Protein AF-A0A374U2V1-F1 (afdb_monomer)

Mean predicted aligned error: 11.41 Å

Secondary structure (DSSP, 8-state):
--HHHHHHHHHHHHH--HHHHHHHHHHTS-GGGSPP-TT-HHHHHHHHHHHHHHHHHHHHT---------TT---------HHHHHHHHHHHHHHHHHHHHHHHHHHHHHHHHHHHHHHHHTS------HHHHHHHHHHTT-

pLDDT: mean 83.57, std 12.7, range [46.0, 96.0]

Sequence (142 aa):
MDDIELLDWQFRIAKMGRSELEVTLRAMADPDAKPFSLHDPEAVARLARQSLIGSTEAMLNRVPSNVGSGPGGGKRTVTVDLHGYYEAKTAEDAEAQDRADRAEIRAMCERRLAHMRHREELRHVPETSPLKAFITAYEASE

Nearest PDB structures (foldseek):
  6nr9-assembly1_1  TM=4.040E-01  e=3.982E+00  Homo sapiens
  6nrb-assembly1_1  TM=3.416E-01  e=2.996E+00  Homo sapiens

Structure (mmCIF, N/CA/C/O backbone):
data_AF-A0A374U2V1-F1
#
_entry.id   AF-A0A374U2V1-F1
#
loop_
_atom_site.group_PDB
_atom_site.id
_atom_site.type_symbol
_atom_site.label_atom_id
_atom_site.label_alt_id
_atom_site.label_comp_id
_atom_site.label_asym_id
_atom_site.label_entity_id
_atom_site.label_seq_id
_atom_site.pdbx_PDB_ins_code
_atom_site.Cartn_x
_atom_site.Cartn_y
_atom_site.Cartn_z
_atom_site.occupancy
_atom_site.B_iso_or_equiv
_atom_site.auth_seq_id
_atom_site.auth_comp_id
_atom_site.auth_asym_id
_atom_site.auth_atom_id
_atom_site.pdbx_PDB_model_num
ATOM 1 N N . MET A 1 1 ? 10.195 -0.471 2.740 1.00 89.88 1 MET A N 1
ATOM 2 C CA . MET A 1 1 ? 10.096 0.080 4.103 1.00 89.88 1 MET A CA 1
ATOM 3 C C . MET A 1 1 ? 11.129 -0.592 4.985 1.00 89.88 1 MET A C 1
ATOM 5 O O . MET A 1 1 ? 11.286 -1.807 4.892 1.00 89.88 1 MET A O 1
ATOM 9 N N . ASP A 1 2 ? 11.864 0.181 5.778 1.00 92.12 2 ASP A N 1
ATOM 10 C CA . ASP A 1 2 ? 12.824 -0.370 6.742 1.00 92.12 2 ASP A CA 1
ATOM 11 C C . ASP A 1 2 ? 12.184 -0.647 8.121 1.00 92.12 2 ASP A C 1
ATOM 13 O O . ASP A 1 2 ? 11.038 -0.275 8.394 1.00 92.12 2 ASP A O 1
ATOM 17 N N . ASP A 1 3 ? 12.921 -1.326 9.006 1.00 91.94 3 ASP A N 1
ATOM 18 C CA . ASP A 1 3 ? 12.427 -1.693 10.342 1.00 91.94 3 ASP A CA 1
ATOM 19 C C . ASP A 1 3 ? 12.106 -0.466 11.218 1.00 91.94 3 ASP A C 1
ATOM 21 O O . ASP A 1 3 ? 11.229 -0.525 12.084 1.00 91.94 3 ASP A O 1
ATOM 25 N N . ILE A 1 4 ? 12.808 0.653 11.015 1.00 94.44 4 ILE A N 1
ATOM 26 C CA . ILE A 1 4 ? 12.634 1.880 11.803 1.00 94.44 4 ILE A CA 1
ATOM 27 C C . ILE A 1 4 ? 11.349 2.589 11.371 1.00 94.44 4 ILE A C 1
ATOM 29 O O . ILE A 1 4 ? 10.552 2.996 12.219 1.00 94.44 4 ILE A O 1
ATOM 33 N N . GLU A 1 5 ? 11.120 2.697 10.067 1.00 91.94 5 GLU A N 1
ATOM 34 C CA . GLU A 1 5 ? 9.897 3.218 9.465 1.00 91.94 5 GLU A CA 1
ATOM 35 C C . GLU A 1 5 ? 8.683 2.390 9.889 1.00 91.94 5 GLU A C 1
ATOM 37 O O . GLU A 1 5 ? 7.651 2.949 10.270 1.00 91.94 5 GLU A O 1
ATOM 42 N N . LEU A 1 6 ? 8.812 1.060 9.894 1.00 92.69 6 LEU A N 1
ATOM 43 C CA . LEU A 1 6 ? 7.750 0.171 10.354 1.00 92.69 6 LEU A CA 1
ATOM 44 C C . LEU A 1 6 ? 7.412 0.414 11.835 1.00 92.69 6 LEU A C 1
ATOM 46 O O . LEU A 1 6 ? 6.235 0.488 12.201 1.00 92.69 6 LEU A O 1
ATOM 50 N N . LEU A 1 7 ? 8.426 0.575 12.691 1.00 94.25 7 LEU A N 1
ATOM 51 C CA . LEU A 1 7 ? 8.241 0.895 14.110 1.00 94.25 7 LEU A CA 1
ATOM 52 C C . LEU A 1 7 ? 7.590 2.271 14.321 1.00 94.25 7 LEU A C 1
ATOM 54 O O . LEU A 1 7 ? 6.699 2.395 15.170 1.00 94.25 7 LEU A O 1
ATOM 58 N N . ASP A 1 8 ? 7.976 3.291 13.549 1.00 96.00 8 ASP A N 1
ATOM 59 C CA . ASP A 1 8 ? 7.324 4.607 13.600 1.00 96.00 8 ASP A CA 1
ATOM 60 C C . ASP A 1 8 ? 5.841 4.495 13.227 1.00 96.00 8 ASP A C 1
ATOM 62 O O . ASP A 1 8 ? 4.970 4.988 13.952 1.00 96.00 8 ASP A O 1
ATOM 66 N N . TRP A 1 9 ? 5.523 3.755 12.160 1.00 95.00 9 TRP A N 1
ATOM 67 C CA . TRP A 1 9 ? 4.140 3.489 11.772 1.00 95.00 9 TRP A CA 1
ATOM 68 C C . TRP A 1 9 ? 3.349 2.792 12.872 1.00 95.00 9 TRP A C 1
ATOM 70 O O . TRP A 1 9 ? 2.248 3.239 13.201 1.00 95.00 9 TRP A O 1
ATOM 80 N N . GLN A 1 10 ? 3.901 1.747 13.490 1.00 94.06 10 GLN A N 1
ATOM 81 C CA . GLN A 1 10 ? 3.255 1.060 14.611 1.00 94.06 10 GLN A CA 1
ATOM 82 C C . GLN A 1 10 ? 2.945 2.023 15.762 1.00 94.06 10 GLN A C 1
ATOM 84 O O . GLN A 1 10 ? 1.831 2.025 16.296 1.00 94.06 10 GLN A O 1
ATOM 89 N N . PHE A 1 11 ? 3.902 2.880 16.122 1.00 95.31 11 PHE A N 1
ATOM 90 C CA . PHE A 1 11 ? 3.732 3.855 17.193 1.00 95.31 11 PHE A CA 1
ATOM 91 C C . PHE A 1 11 ? 2.678 4.917 16.859 1.00 95.31 11 PHE A C 1
ATOM 93 O O . PHE A 1 11 ? 1.838 5.252 17.701 1.00 95.31 11 PHE A O 1
ATOM 100 N N . ARG A 1 12 ? 2.678 5.425 15.623 1.00 94.94 12 ARG A N 1
ATOM 101 C CA . ARG A 1 12 ? 1.679 6.388 15.144 1.00 94.94 12 ARG A CA 1
ATOM 102 C C . ARG A 1 12 ? 0.283 5.772 15.138 1.00 94.94 12 ARG A C 1
ATOM 104 O O . ARG A 1 12 ? -0.626 6.351 15.727 1.00 94.94 12 ARG A O 1
ATOM 111 N N . ILE A 1 13 ? 0.124 4.574 14.577 1.00 95.25 13 ILE A N 1
ATOM 112 C CA . ILE A 1 13 ? -1.150 3.837 14.526 1.00 95.25 13 ILE A CA 1
ATOM 113 C C . ILE A 1 13 ? -1.686 3.549 15.931 1.00 95.25 13 ILE A C 1
ATOM 115 O O . ILE A 1 13 ? -2.888 3.666 16.174 1.00 95.25 13 ILE A O 1
ATOM 119 N N . ALA A 1 14 ? -0.817 3.210 16.887 1.00 93.00 14 ALA A N 1
ATOM 120 C CA . ALA A 1 14 ? -1.231 2.966 18.267 1.00 93.00 14 ALA A CA 1
ATOM 121 C C . ALA A 1 14 ? -1.875 4.204 18.920 1.00 93.00 14 ALA A C 1
ATOM 123 O O . ALA A 1 14 ? -2.815 4.060 19.713 1.00 93.00 14 ALA A O 1
ATOM 124 N N . LYS A 1 15 ? -1.388 5.403 18.569 1.00 94.50 15 LYS A N 1
ATOM 125 C CA . LYS A 1 15 ? -1.893 6.696 19.051 1.00 94.50 15 LYS A CA 1
ATOM 126 C C . LYS A 1 15 ? -3.124 7.199 18.300 1.00 94.50 15 LYS A C 1
ATOM 128 O O . LYS A 1 15 ? -3.856 8.008 18.864 1.00 94.50 15 LYS A O 1
ATOM 133 N N . MET A 1 16 ? -3.339 6.742 17.069 1.00 95.62 16 MET A N 1
ATOM 134 C CA . MET A 1 16 ? -4.431 7.229 16.233 1.00 95.62 16 MET A CA 1
ATOM 135 C C . MET A 1 16 ? -5.811 6.872 16.792 1.00 95.62 16 MET A C 1
ATOM 137 O O . MET A 1 16 ? -6.046 5.778 17.320 1.00 95.62 16 MET A O 1
ATOM 141 N N . GLY A 1 17 ? -6.743 7.810 16.631 1.00 91.88 17 GLY A N 1
ATOM 142 C CA . GLY A 1 17 ? -8.167 7.595 16.875 1.00 91.88 17 GLY A CA 1
ATOM 143 C C . GLY A 1 17 ? -8.856 6.841 15.731 1.00 91.88 17 GLY A C 1
ATOM 144 O O . GLY A 1 17 ? -8.296 6.643 14.656 1.00 91.88 17 GLY A O 1
ATOM 145 N N . ARG A 1 18 ? -10.122 6.451 15.929 1.00 92.12 18 ARG A N 1
ATOM 146 C CA . ARG A 1 18 ? -10.898 5.708 14.916 1.00 92.12 18 ARG A CA 1
ATOM 147 C C . ARG A 1 18 ? -11.011 6.456 13.582 1.00 92.12 18 ARG A C 1
ATOM 149 O O . ARG A 1 18 ? -10.780 5.863 12.536 1.00 92.12 18 ARG A O 1
ATOM 156 N N . SER A 1 19 ? -11.345 7.745 13.622 1.00 93.50 19 SER A N 1
ATOM 157 C CA . SER A 1 19 ? -11.474 8.583 12.422 1.00 93.50 19 SER A CA 1
ATOM 158 C C . SER A 1 19 ? -10.151 8.729 11.672 1.00 93.50 19 SER A C 1
ATOM 160 O O . SER A 1 19 ? -10.132 8.654 10.448 1.00 93.50 19 SER A O 1
ATOM 162 N N . GLU A 1 20 ? -9.045 8.898 12.396 1.00 94.69 20 GLU A N 1
ATOM 163 C CA . GLU A 1 20 ? -7.704 9.005 11.816 1.00 94.69 20 GLU A CA 1
ATOM 164 C C . GLU A 1 20 ? -7.305 7.704 11.120 1.00 94.69 20 GLU A C 1
ATOM 166 O O . GLU A 1 20 ? -6.897 7.740 9.964 1.00 94.69 20 GLU A O 1
ATOM 171 N N . LEU A 1 21 ? -7.529 6.555 11.767 1.00 93.56 21 LEU A N 1
ATOM 172 C CA . LEU A 1 21 ? -7.285 5.240 11.169 1.00 93.56 21 LEU A CA 1
ATOM 173 C C . LEU A 1 21 ? -8.119 5.027 9.900 1.00 93.56 21 LEU A C 1
ATOM 175 O O . LEU A 1 21 ? -7.600 4.541 8.899 1.00 93.56 21 LEU A O 1
ATOM 179 N N . GLU A 1 22 ? -9.398 5.412 9.905 1.00 93.00 22 GLU A N 1
ATOM 180 C CA . GLU A 1 22 ? -10.264 5.317 8.723 1.00 93.00 22 GLU A CA 1
ATOM 181 C C . GLU A 1 22 ? -9.785 6.225 7.573 1.00 93.00 22 GLU A C 1
ATOM 183 O O . GLU A 1 22 ? -9.846 5.824 6.409 1.00 93.00 22 GLU A O 1
ATOM 188 N N . VAL A 1 23 ? -9.269 7.422 7.873 1.00 94.19 23 VAL A N 1
ATOM 189 C CA . VAL A 1 23 ? -8.655 8.313 6.872 1.00 94.19 23 VAL A CA 1
ATOM 190 C C . VAL A 1 23 ? -7.363 7.709 6.325 1.00 94.19 23 VAL A C 1
ATOM 192 O O . VAL A 1 23 ? -7.187 7.662 5.107 1.00 94.19 23 VAL A O 1
ATOM 195 N N . THR A 1 24 ? -6.489 7.193 7.191 1.00 92.69 24 THR A N 1
ATOM 196 C CA . THR A 1 24 ? -5.249 6.527 6.775 1.00 92.69 24 THR A CA 1
ATOM 197 C C . THR A 1 24 ? -5.542 5.316 5.893 1.00 92.69 24 THR A C 1
ATOM 199 O O . THR A 1 24 ? -4.910 5.166 4.855 1.00 92.69 24 THR A O 1
ATOM 202 N N . LEU A 1 25 ? -6.548 4.499 6.218 1.00 92.50 25 LEU A N 1
ATOM 203 C CA . LEU A 1 25 ? -6.954 3.370 5.374 1.00 92.50 25 LEU A CA 1
ATOM 204 C C . LEU A 1 25 ? -7.412 3.796 3.977 1.00 92.50 25 LEU A C 1
ATOM 206 O O . LEU A 1 25 ? -7.116 3.106 3.004 1.00 92.50 25 LEU A O 1
ATOM 210 N N . ARG A 1 26 ? -8.118 4.927 3.860 1.00 89.38 26 ARG A N 1
ATOM 211 C CA . ARG A 1 26 ? -8.512 5.475 2.552 1.00 89.38 26 ARG A CA 1
ATOM 212 C C . ARG A 1 26 ? -7.311 5.994 1.769 1.00 89.38 26 ARG A C 1
ATOM 214 O O . ARG A 1 26 ? -7.266 5.804 0.561 1.00 89.38 26 ARG A O 1
ATOM 221 N N . ALA A 1 27 ? -6.355 6.631 2.441 1.00 88.00 27 ALA A N 1
ATOM 222 C CA . ALA A 1 27 ? -5.132 7.121 1.809 1.00 88.00 27 ALA A CA 1
ATOM 223 C C . ALA A 1 27 ? -4.220 5.974 1.337 1.00 88.00 27 ALA A C 1
ATOM 225 O O . ALA A 1 27 ? -3.602 6.077 0.283 1.00 88.00 27 ALA A O 1
ATOM 226 N N . MET A 1 28 ? -4.186 4.869 2.086 1.00 88.75 28 MET A N 1
ATOM 227 C CA . MET A 1 28 ? -3.442 3.647 1.754 1.00 88.75 28 MET A CA 1
ATOM 228 C C . MET A 1 28 ? -4.230 2.692 0.844 1.00 88.75 28 MET A C 1
ATOM 230 O O . MET A 1 28 ? -3.843 1.536 0.672 1.00 88.75 28 MET A O 1
ATOM 234 N N . ALA A 1 29 ? -5.362 3.132 0.284 1.00 83.06 29 ALA A N 1
ATOM 235 C CA . ALA A 1 29 ? -6.075 2.347 -0.710 1.00 83.06 29 ALA A CA 1
ATOM 236 C C . ALA A 1 29 ? -5.202 2.192 -1.958 1.00 83.06 29 ALA A C 1
ATOM 238 O O . ALA A 1 29 ? -4.612 3.164 -2.432 1.00 83.06 29 ALA A O 1
ATOM 239 N N . ASP A 1 30 ? -5.131 0.965 -2.471 1.00 72.31 30 ASP A N 1
ATOM 240 C CA . ASP A 1 30 ? -4.336 0.654 -3.651 1.00 72.31 30 ASP A CA 1
ATOM 241 C C . ASP A 1 30 ? -4.825 1.506 -4.838 1.00 72.31 30 ASP A C 1
ATOM 243 O O . ASP A 1 30 ? -6.006 1.407 -5.201 1.00 72.31 30 ASP A O 1
ATOM 247 N N . PRO A 1 31 ? -3.977 2.366 -5.432 1.00 67.06 31 PRO A N 1
ATOM 248 C CA . PRO A 1 31 ? -4.344 3.100 -6.637 1.00 67.06 31 PRO A CA 1
ATOM 249 C C . PRO A 1 31 ? -4.733 2.158 -7.785 1.00 67.06 31 PRO A C 1
ATOM 251 O O . PRO A 1 31 ? -5.563 2.546 -8.604 1.00 67.06 31 PRO A O 1
ATOM 254 N N . ASP A 1 32 ? -4.257 0.910 -7.792 1.00 61.97 32 ASP A N 1
ATOM 255 C CA . ASP A 1 32 ? -4.567 -0.090 -8.825 1.00 61.97 32 ASP A CA 1
ATOM 256 C C . ASP A 1 32 ? -5.945 -0.716 -8.662 1.00 61.97 32 ASP A C 1
ATOM 258 O O . ASP A 1 32 ? -6.471 -1.327 -9.592 1.00 61.97 32 ASP A O 1
ATOM 262 N N . ALA A 1 33 ? -6.580 -0.506 -7.507 1.00 62.22 33 ALA A N 1
ATOM 263 C CA . ALA A 1 33 ? -7.993 -0.805 -7.340 1.00 62.22 33 ALA A CA 1
ATOM 264 C C . ALA A 1 33 ? -8.887 0.197 -8.095 1.00 62.22 33 ALA A C 1
ATOM 266 O O . ALA A 1 33 ? -10.086 -0.054 -8.248 1.00 62.22 33 ALA A O 1
ATOM 267 N N . LYS A 1 34 ? -8.347 1.335 -8.565 1.00 66.56 34 LYS A N 1
ATOM 268 C CA . LYS A 1 34 ? -9.096 2.248 -9.433 1.00 66.56 34 LYS A CA 1
ATOM 269 C C . LYS A 1 34 ? -9.169 1.669 -10.850 1.00 66.56 34 LYS A C 1
ATOM 271 O O . LYS A 1 34 ? -8.176 1.152 -11.358 1.00 66.56 34 LYS A O 1
ATOM 276 N N . PRO A 1 35 ? -10.325 1.780 -11.525 1.00 71.62 35 PRO A N 1
ATOM 277 C CA . PRO A 1 35 ? -10.432 1.370 -12.918 1.00 71.62 35 PRO A CA 1
ATOM 278 C C . PRO A 1 35 ? -9.447 2.165 -13.783 1.00 71.62 35 PRO A C 1
ATOM 280 O O . PRO A 1 35 ? -9.315 3.380 -13.625 1.00 71.62 35 PRO A O 1
ATOM 283 N N . PHE A 1 36 ? -8.773 1.473 -14.706 1.00 76.19 36 PHE A N 1
ATOM 284 C CA . PHE A 1 36 ? -7.844 2.086 -15.655 1.00 76.19 36 PHE A CA 1
ATOM 285 C C . PHE A 1 36 ? -8.513 3.240 -16.417 1.00 76.19 36 PHE A C 1
ATOM 287 O O . PHE A 1 36 ? -9.622 3.092 -16.937 1.00 76.19 36 PHE A O 1
ATOM 294 N N . SER A 1 37 ? -7.817 4.374 -16.516 1.00 78.25 37 SER A N 1
ATOM 295 C CA . SER A 1 37 ? -8.273 5.563 -17.236 1.00 78.25 37 SER A CA 1
ATOM 296 C C . SER A 1 37 ? -7.190 6.051 -18.189 1.00 78.25 37 SER A C 1
ATOM 298 O O . SER A 1 37 ? -6.060 6.295 -17.783 1.00 78.25 37 SER A O 1
ATOM 300 N N . LEU A 1 38 ? -7.550 6.270 -19.455 1.00 83.38 38 LEU A N 1
ATOM 301 C CA . LEU A 1 38 ? -6.652 6.869 -20.453 1.00 83.38 38 LEU A CA 1
ATOM 302 C C . LEU A 1 38 ? -6.333 8.344 -20.165 1.00 83.38 38 LEU A C 1
ATOM 304 O O . LEU A 1 38 ? -5.383 8.886 -20.721 1.00 83.38 38 LEU A O 1
ATOM 308 N N . HIS A 1 39 ? -7.135 9.002 -19.325 1.00 85.38 39 HIS A N 1
ATOM 309 C CA . HIS A 1 39 ? -6.904 10.384 -18.900 1.00 85.38 39 HIS A CA 1
ATOM 310 C C . HIS A 1 39 ? -6.011 10.482 -17.661 1.00 85.38 39 HIS A C 1
ATOM 312 O O . HIS A 1 39 ? -5.673 11.588 -17.247 1.00 85.38 39 HIS A O 1
ATOM 318 N N . ASP A 1 40 ? -5.648 9.344 -17.070 1.00 84.56 40 ASP A N 1
ATOM 319 C CA . ASP A 1 40 ? -4.708 9.282 -15.965 1.00 84.56 40 ASP A CA 1
ATOM 320 C C . ASP A 1 40 ? -3.282 9.096 -16.519 1.00 84.56 40 ASP A C 1
ATOM 322 O O . ASP A 1 40 ? -2.963 8.029 -17.060 1.00 84.56 40 ASP A O 1
ATOM 326 N N . PRO A 1 41 ? -2.415 10.122 -16.426 1.00 85.31 41 PRO A N 1
ATOM 327 C CA . PRO A 1 41 ? -1.058 10.038 -16.954 1.00 85.31 41 PRO A CA 1
ATOM 328 C C . PRO A 1 41 ? -0.230 8.945 -16.266 1.00 85.31 41 PRO A C 1
ATOM 330 O O . PRO A 1 41 ? 0.640 8.355 -16.906 1.00 85.31 41 PRO A O 1
ATOM 333 N N . GLU A 1 42 ? -0.507 8.642 -14.997 1.00 83.81 42 GLU A N 1
ATOM 334 C CA . GLU A 1 42 ? 0.203 7.614 -14.236 1.00 83.81 42 GLU A CA 1
ATOM 335 C C . GLU A 1 42 ? -0.175 6.213 -14.735 1.00 83.81 42 GLU A C 1
ATOM 337 O O . GLU A 1 42 ? 0.698 5.388 -15.018 1.00 83.81 42 GLU A O 1
ATOM 342 N N . ALA A 1 43 ? -1.471 5.977 -14.968 1.00 83.88 43 ALA A N 1
ATOM 343 C CA . ALA A 1 43 ? -1.967 4.722 -15.530 1.00 83.88 43 ALA A CA 1
ATOM 344 C C . ALA A 1 43 ? -1.401 4.453 -16.936 1.00 83.88 43 ALA A C 1
ATOM 346 O O . ALA A 1 43 ? -1.017 3.323 -17.254 1.00 83.88 43 ALA A O 1
ATOM 347 N N . VAL A 1 44 ? -1.307 5.491 -17.775 1.00 88.38 44 VAL A N 1
ATOM 348 C CA . VAL A 1 44 ? -0.707 5.392 -19.115 1.00 88.38 44 VAL A CA 1
ATOM 349 C C . VAL A 1 44 ? 0.797 5.118 -19.032 1.00 88.38 44 VAL A C 1
ATOM 351 O O . VAL A 1 44 ? 1.298 4.259 -19.759 1.00 88.38 44 VAL A O 1
ATOM 354 N N . ALA A 1 45 ? 1.519 5.793 -18.133 1.00 87.06 45 ALA A N 1
ATOM 355 C CA . ALA A 1 45 ? 2.949 5.567 -17.937 1.00 87.06 45 ALA A CA 1
ATOM 356 C C . ALA A 1 45 ? 3.243 4.130 -17.478 1.00 87.06 45 ALA A C 1
ATOM 358 O O . ALA A 1 45 ? 4.159 3.491 -18.002 1.00 87.06 45 ALA A O 1
ATOM 359 N N . ARG A 1 46 ? 2.432 3.583 -16.564 1.00 86.31 46 ARG A N 1
ATOM 360 C CA . ARG A 1 46 ? 2.550 2.181 -16.149 1.00 86.31 46 ARG A CA 1
ATOM 361 C C . ARG A 1 46 ? 2.291 1.215 -17.295 1.00 86.31 46 ARG A C 1
ATOM 363 O O . ARG A 1 46 ? 3.078 0.291 -17.490 1.00 86.31 46 ARG A O 1
ATOM 370 N N . LEU A 1 47 ? 1.234 1.439 -18.077 1.00 88.81 47 LEU A N 1
ATOM 371 C CA . LEU A 1 47 ? 0.940 0.609 -19.246 1.00 88.81 47 LEU A CA 1
ATOM 372 C C . LEU A 1 47 ? 2.107 0.617 -20.244 1.00 88.81 47 LEU A C 1
ATOM 374 O O . LEU A 1 47 ? 2.482 -0.434 -20.761 1.00 88.81 47 LEU A O 1
ATOM 378 N N . ALA A 1 48 ? 2.711 1.783 -20.490 1.00 89.00 48 ALA A N 1
ATOM 379 C CA . ALA A 1 48 ? 3.868 1.905 -21.370 1.00 89.00 48 ALA A CA 1
ATOM 380 C C . ALA A 1 48 ? 5.072 1.097 -20.856 1.00 89.00 48 ALA A C 1
ATOM 382 O O . ALA A 1 48 ? 5.685 0.366 -21.636 1.00 89.00 48 ALA A O 1
ATOM 383 N N . ARG A 1 49 ? 5.371 1.157 -19.549 1.00 90.81 49 ARG A N 1
ATOM 384 C CA . ARG A 1 49 ? 6.434 0.345 -18.929 1.00 90.81 49 ARG A CA 1
ATOM 385 C C . ARG A 1 49 ? 6.153 -1.150 -19.036 1.00 90.81 49 ARG A C 1
ATOM 387 O O . ARG A 1 49 ? 7.014 -1.887 -19.505 1.00 90.81 49 ARG A O 1
ATOM 394 N N . GLN A 1 50 ? 4.947 -1.591 -18.679 1.00 90.75 50 GLN A N 1
ATOM 395 C CA . GLN A 1 50 ? 4.549 -3.001 -18.775 1.00 90.75 50 GLN A CA 1
ATOM 396 C C . GLN A 1 50 ? 4.615 -3.514 -20.217 1.00 90.75 50 GLN A C 1
ATOM 398 O O . GLN A 1 50 ? 5.090 -4.621 -20.466 1.00 90.75 50 GLN A O 1
ATOM 403 N N . SER A 1 51 ? 4.191 -2.697 -21.186 1.00 91.44 51 SER A N 1
ATOM 404 C CA . SER A 1 51 ? 4.303 -3.029 -22.606 1.00 91.44 51 SER A CA 1
ATOM 405 C C . SER A 1 51 ? 5.759 -3.133 -23.052 1.00 91.44 51 SER A C 1
ATOM 407 O O . SER A 1 51 ? 6.091 -4.057 -23.796 1.00 91.44 51 SER A O 1
ATOM 409 N N . LEU A 1 52 ? 6.625 -2.204 -22.628 1.00 91.25 52 LEU A N 1
ATOM 410 C CA . LEU A 1 52 ? 8.052 -2.249 -22.940 1.00 91.25 52 LEU A CA 1
ATOM 411 C C . LEU A 1 52 ? 8.652 -3.548 -22.401 1.00 91.25 52 LEU A C 1
ATOM 413 O O . LEU A 1 52 ? 9.132 -4.350 -23.196 1.00 91.25 52 LEU A O 1
ATOM 417 N N . ILE A 1 53 ? 8.495 -3.798 -21.100 1.00 91.94 53 ILE A N 1
ATOM 418 C CA . ILE A 1 53 ? 8.957 -5.001 -20.398 1.00 91.94 53 ILE A CA 1
ATOM 419 C C . ILE A 1 53 ? 8.475 -6.278 -21.087 1.00 91.94 53 ILE A C 1
ATOM 421 O O . ILE A 1 53 ? 9.287 -7.123 -21.461 1.00 91.94 53 ILE A O 1
ATOM 425 N N . GLY A 1 54 ? 7.165 -6.406 -21.311 1.00 90.88 54 GLY A N 1
ATOM 426 C CA . G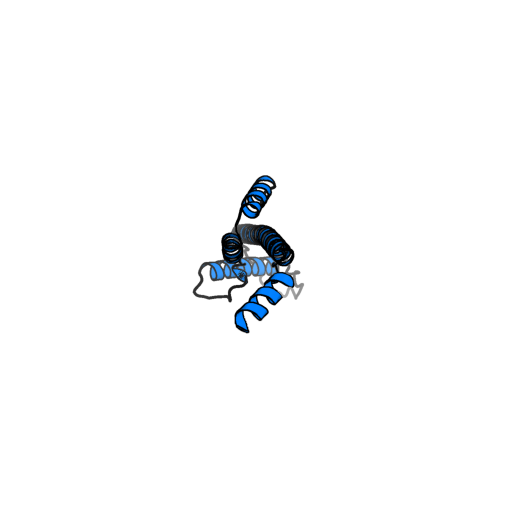LY A 1 54 ? 6.586 -7.602 -21.917 1.00 90.88 54 GLY A CA 1
ATOM 427 C C . GLY A 1 54 ? 7.073 -7.822 -23.348 1.00 90.88 54 GLY A C 1
ATOM 428 O O . GLY A 1 54 ? 7.369 -8.952 -23.738 1.00 90.88 54 GLY A O 1
ATOM 429 N N . SER A 1 55 ? 7.219 -6.750 -24.134 1.00 88.31 55 SER A N 1
ATOM 430 C CA . SER A 1 55 ? 7.735 -6.848 -25.501 1.00 88.31 55 SER A CA 1
ATOM 431 C C . SER A 1 55 ? 9.207 -7.265 -25.535 1.00 88.31 55 SER A C 1
ATOM 433 O O . SER A 1 55 ? 9.574 -8.139 -26.322 1.00 88.31 55 SER A O 1
ATOM 435 N N . THR A 1 56 ? 10.043 -6.706 -24.656 1.00 87.94 56 THR A N 1
ATOM 436 C CA . THR A 1 56 ? 11.469 -7.032 -24.580 1.00 87.94 56 THR A CA 1
ATOM 437 C C . THR A 1 56 ? 11.687 -8.438 -24.038 1.00 87.94 56 THR A C 1
ATOM 439 O O . THR A 1 56 ? 12.473 -9.187 -24.612 1.00 87.94 56 THR A O 1
ATOM 442 N N . GLU A 1 57 ? 10.946 -8.854 -23.009 1.00 90.00 57 GLU A N 1
ATOM 443 C CA . GLU A 1 57 ? 10.998 -10.224 -22.486 1.00 90.00 57 GLU A CA 1
ATOM 444 C C . GLU A 1 57 ? 10.537 -11.239 -23.535 1.00 90.00 57 GLU A C 1
ATOM 446 O O . GLU A 1 57 ? 11.189 -12.264 -23.726 1.00 90.00 57 GLU A O 1
ATOM 451 N N . ALA A 1 58 ? 9.466 -10.950 -24.281 1.00 87.62 58 ALA A N 1
ATOM 452 C CA . ALA A 1 58 ? 9.012 -11.814 -25.368 1.00 87.62 58 ALA A CA 1
ATOM 453 C C . ALA A 1 58 ? 10.056 -11.936 -26.492 1.00 87.62 58 ALA A C 1
ATOM 455 O O . ALA A 1 58 ? 10.204 -13.008 -27.082 1.00 87.62 58 ALA A O 1
ATOM 456 N N . MET A 1 59 ? 10.792 -10.860 -26.793 1.00 84.19 59 MET A N 1
ATOM 457 C CA . MET A 1 59 ? 11.886 -10.890 -27.767 1.00 84.19 59 MET A CA 1
ATOM 458 C C . MET A 1 59 ? 13.090 -11.691 -27.263 1.00 84.19 59 MET A C 1
ATOM 460 O O . MET A 1 59 ? 13.641 -12.479 -28.031 1.00 84.19 59 MET A O 1
ATOM 464 N N . LEU A 1 60 ? 13.476 -11.523 -25.996 1.00 82.38 60 LEU A N 1
ATOM 465 C CA . LEU A 1 60 ? 14.603 -12.230 -25.378 1.00 82.38 60 LEU A CA 1
ATOM 466 C C . LEU A 1 60 ? 14.319 -13.726 -25.191 1.00 82.38 60 LEU A C 1
ATOM 468 O O . LEU A 1 60 ? 15.188 -14.556 -25.441 1.00 82.38 60 LEU A O 1
ATOM 472 N N . ASN A 1 61 ? 13.086 -14.077 -24.822 1.00 83.50 61 ASN A N 1
ATOM 473 C CA . ASN A 1 61 ? 12.649 -15.461 -24.627 1.00 83.50 61 ASN A CA 1
ATOM 474 C C . ASN A 1 61 ? 12.288 -16.171 -25.939 1.00 83.50 61 ASN A C 1
ATOM 476 O O . ASN A 1 61 ? 11.913 -17.348 -25.934 1.00 83.50 61 ASN A O 1
ATOM 480 N N . ARG A 1 62 ? 12.380 -15.483 -27.084 1.00 76.44 62 ARG A N 1
ATOM 481 C CA . ARG A 1 62 ? 12.080 -16.084 -28.379 1.00 76.44 62 ARG A CA 1
ATOM 482 C C . ARG A 1 62 ? 13.138 -17.131 -28.718 1.00 76.44 62 ARG A C 1
ATOM 484 O O . ARG A 1 62 ? 14.241 -16.807 -29.148 1.00 76.44 62 ARG A O 1
ATOM 491 N N . VAL A 1 63 ? 12.762 -18.402 -28.597 1.00 61.72 63 VAL A N 1
ATOM 492 C CA . VAL A 1 63 ? 13.562 -19.523 -29.104 1.00 61.72 63 VAL A CA 1
ATOM 493 C C . VAL A 1 63 ? 13.816 -19.295 -30.600 1.00 61.72 63 VAL A C 1
ATOM 495 O O . VAL A 1 63 ? 12.860 -19.009 -31.334 1.00 61.72 63 VAL A O 1
ATOM 498 N N . PRO A 1 64 ? 15.067 -19.397 -31.088 1.00 59.41 64 PRO A N 1
ATOM 499 C CA . PRO A 1 64 ? 15.348 -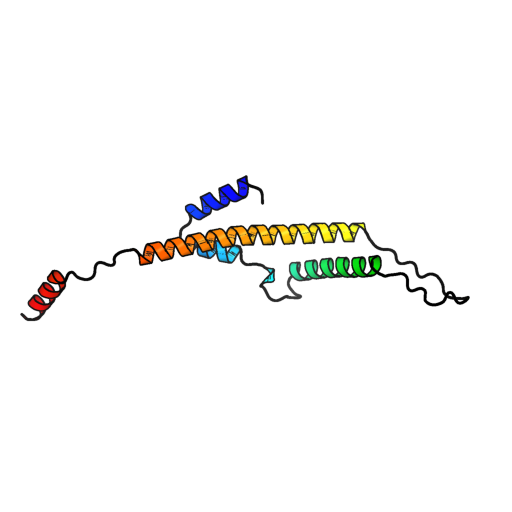19.241 -32.505 1.00 59.41 64 PRO A CA 1
ATOM 500 C C . PRO A 1 64 ? 14.563 -20.296 -33.286 1.00 59.41 64 PRO A C 1
ATOM 502 O O . PRO A 1 64 ? 14.821 -21.495 -33.189 1.00 59.41 64 PRO A O 1
ATOM 505 N N . SER A 1 65 ? 13.571 -19.857 -34.062 1.00 53.44 65 SER A N 1
ATOM 506 C CA . SER A 1 65 ? 12.852 -20.750 -34.958 1.00 53.44 65 SER A CA 1
ATOM 507 C C . SER A 1 65 ? 13.808 -21.135 -36.085 1.00 53.44 65 SER A C 1
ATOM 509 O O . SER A 1 65 ? 14.089 -20.314 -36.960 1.00 53.44 65 SER A O 1
ATOM 511 N N . ASN A 1 66 ? 14.301 -22.374 -36.065 1.00 51.66 66 ASN A N 1
ATOM 512 C CA . ASN A 1 66 ? 15.075 -23.008 -37.139 1.00 51.66 66 ASN A CA 1
ATOM 513 C C . ASN A 1 66 ? 14.199 -23.252 -38.391 1.00 51.66 66 ASN A C 1
ATOM 515 O O . ASN A 1 66 ? 14.110 -24.359 -38.916 1.00 51.66 66 ASN A O 1
ATOM 519 N N . VAL A 1 67 ? 13.501 -22.224 -38.873 1.00 50.34 67 VAL A N 1
ATOM 520 C CA . VAL A 1 67 ? 12.662 -22.298 -40.069 1.00 50.34 67 VAL A CA 1
ATOM 521 C C . VAL A 1 67 ? 13.480 -21.779 -41.245 1.00 50.34 67 VAL A C 1
ATOM 523 O O . VAL A 1 67 ? 13.564 -20.580 -41.482 1.00 50.34 67 VAL A O 1
ATOM 526 N N . GLY A 1 68 ? 14.112 -22.726 -41.942 1.00 47.47 68 GLY A N 1
ATOM 527 C CA . GLY A 1 68 ? 14.518 -22.633 -43.345 1.00 47.47 68 GLY A CA 1
ATOM 528 C C . GLY A 1 68 ? 15.482 -21.503 -43.709 1.00 47.47 68 GLY A C 1
ATOM 529 O O . GLY A 1 68 ? 15.066 -20.449 -44.181 1.00 47.47 68 GLY A O 1
ATOM 530 N N . SE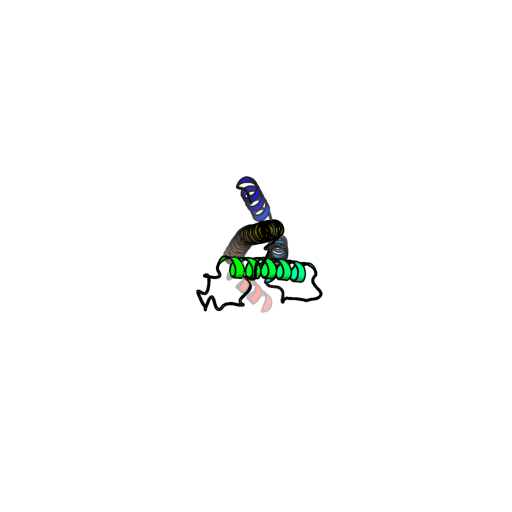R A 1 69 ? 16.789 -21.765 -43.624 1.00 48.88 69 SER A N 1
ATOM 531 C CA . SER A 1 69 ? 17.793 -21.002 -44.381 1.00 48.88 69 SER A CA 1
ATOM 532 C C . SER A 1 69 ? 17.679 -21.325 -45.877 1.00 48.88 69 SER A C 1
ATOM 534 O O . SER A 1 69 ? 18.440 -22.122 -46.414 1.00 48.88 69 SER A O 1
ATOM 536 N N . GLY A 1 70 ? 16.684 -20.737 -46.541 1.00 51.34 70 GLY A N 1
ATOM 537 C CA . GLY A 1 70 ? 16.625 -20.649 -47.998 1.00 51.34 70 GLY A CA 1
ATOM 538 C C . GLY A 1 70 ? 17.491 -19.485 -48.505 1.00 51.34 70 GLY A C 1
ATOM 539 O O . GLY A 1 70 ? 17.623 -18.474 -47.804 1.00 51.34 70 GLY A O 1
ATOM 540 N N . PRO A 1 71 ? 18.084 -19.590 -49.708 1.00 46.00 71 PRO A N 1
ATOM 541 C CA . PRO A 1 71 ? 18.928 -18.543 -50.270 1.00 46.00 71 PRO A CA 1
ATOM 542 C C . PRO A 1 71 ? 18.051 -17.324 -50.592 1.00 46.00 71 PRO A C 1
ATOM 544 O O . PRO A 1 71 ? 17.285 -17.332 -51.548 1.00 46.00 71 PRO A O 1
ATOM 547 N N . GLY A 1 72 ? 18.112 -16.300 -49.737 1.00 55.53 72 GLY A N 1
ATOM 548 C CA . GLY A 1 72 ? 17.315 -15.070 -49.850 1.00 55.53 72 GLY A CA 1
ATOM 549 C C . GLY A 1 72 ? 16.727 -14.561 -48.529 1.00 55.53 72 GLY A C 1
ATOM 550 O O . GLY A 1 72 ? 16.294 -13.415 -48.454 1.00 55.53 72 GLY A O 1
ATOM 551 N N . GLY A 1 73 ? 16.739 -15.368 -47.462 1.00 52.75 73 GLY A N 1
ATOM 552 C CA . GLY A 1 73 ? 16.249 -14.955 -46.145 1.00 52.75 73 GLY A CA 1
ATOM 553 C C . GLY A 1 73 ? 17.281 -14.134 -45.372 1.00 52.75 73 GLY A C 1
ATOM 554 O O . GLY A 1 73 ? 18.078 -14.692 -44.622 1.00 52.75 73 GLY A O 1
ATOM 555 N N . GLY A 1 74 ? 17.281 -12.810 -45.539 1.00 57.72 74 GLY A N 1
ATOM 556 C CA . GLY A 1 74 ? 18.101 -11.917 -44.717 1.00 57.72 74 GLY A CA 1
ATOM 557 C C . GLY A 1 74 ? 17.824 -12.127 -43.223 1.00 57.72 74 GLY A C 1
ATOM 558 O O . GLY A 1 74 ? 16.668 -12.158 -42.793 1.00 57.72 74 GLY A O 1
ATOM 559 N N . LYS A 1 75 ? 18.882 -12.280 -42.418 1.00 63.03 75 LYS A N 1
ATOM 560 C CA . LYS A 1 75 ? 18.765 -12.346 -40.956 1.00 63.03 75 LYS A CA 1
ATOM 561 C C . LYS A 1 75 ? 18.151 -11.030 -40.468 1.00 63.03 75 LYS A C 1
ATOM 563 O O . LYS A 1 75 ? 18.792 -9.988 -40.549 1.00 63.03 75 LYS A O 1
ATOM 568 N N . ARG A 1 76 ? 16.908 -11.067 -39.979 1.00 66.00 76 ARG A N 1
ATOM 569 C CA . ARG A 1 76 ? 16.277 -9.908 -39.334 1.00 66.00 76 ARG A CA 1
ATOM 570 C C . ARG A 1 76 ? 16.902 -9.725 -37.955 1.00 66.00 76 ARG A C 1
ATOM 572 O O . ARG A 1 76 ? 16.626 -10.507 -37.051 1.00 66.00 76 ARG A O 1
ATOM 579 N N . THR A 1 77 ? 17.759 -8.722 -37.814 1.00 68.19 77 THR A N 1
ATOM 580 C CA . THR A 1 77 ? 18.307 -8.290 -36.526 1.00 68.19 77 THR A CA 1
ATOM 581 C C . THR A 1 77 ? 17.349 -7.295 -35.882 1.00 68.19 77 THR A C 1
ATOM 583 O O . THR A 1 77 ? 16.900 -6.363 -36.546 1.00 68.19 77 THR A O 1
ATOM 586 N N . VAL A 1 78 ? 17.032 -7.494 -34.604 1.00 72.12 78 VAL A N 1
ATOM 587 C CA . VAL A 1 78 ? 16.224 -6.563 -33.805 1.00 72.12 78 VAL A CA 1
ATOM 588 C C . VAL A 1 78 ? 17.133 -5.944 -32.754 1.00 72.12 78 VAL A C 1
ATOM 590 O O . VAL A 1 78 ? 17.841 -6.668 -32.057 1.00 72.12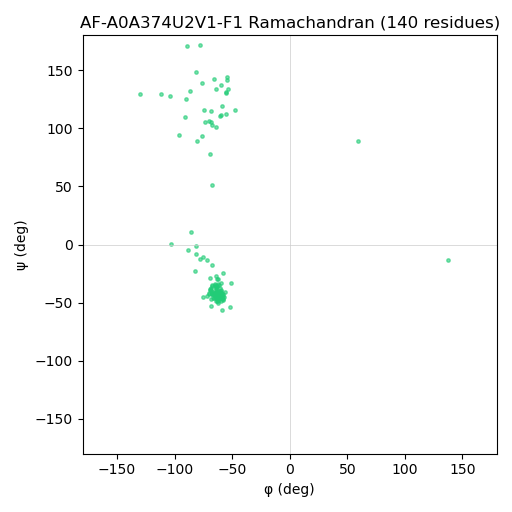 78 VAL A O 1
ATOM 593 N N . THR A 1 79 ? 17.121 -4.618 -32.656 1.00 79.56 79 THR A N 1
ATOM 594 C CA . THR A 1 79 ? 17.826 -3.890 -31.600 1.00 79.56 79 THR A CA 1
ATOM 595 C C . THR A 1 79 ? 16.879 -3.722 -30.420 1.00 79.56 79 THR A C 1
ATOM 597 O O . THR A 1 79 ? 15.776 -3.207 -30.591 1.00 79.56 79 THR A O 1
ATOM 600 N N . VAL A 1 80 ? 17.304 -4.170 -29.241 1.00 81.81 80 VAL A N 1
ATOM 601 C CA . VAL A 1 80 ? 16.556 -4.012 -27.989 1.00 81.81 80 VAL A CA 1
ATOM 602 C C . VAL A 1 80 ? 17.212 -2.904 -27.178 1.00 81.81 80 VAL A C 1
ATOM 604 O O . VAL A 1 80 ? 18.420 -2.948 -26.945 1.00 81.81 80 VAL A O 1
ATOM 607 N N . ASP A 1 81 ? 16.420 -1.926 -26.744 1.00 85.75 81 ASP A N 1
ATOM 608 C CA . ASP A 1 81 ? 16.866 -0.939 -25.766 1.00 85.75 81 ASP A CA 1
ATOM 609 C C . ASP A 1 81 ? 16.878 -1.572 -24.369 1.00 85.75 81 ASP A C 1
ATOM 611 O O . ASP A 1 81 ? 15.868 -1.628 -23.667 1.00 85.75 81 ASP A O 1
ATOM 615 N N . LEU A 1 82 ? 18.039 -2.103 -23.988 1.00 89.12 82 LEU A N 1
ATOM 616 C CA . LEU A 1 82 ? 18.232 -2.710 -22.675 1.00 89.12 82 LEU A CA 1
ATOM 617 C C . LEU A 1 82 ? 18.218 -1.671 -21.552 1.00 89.12 82 LEU A C 1
ATOM 619 O O . LEU A 1 82 ? 17.831 -2.006 -20.438 1.00 89.12 82 LEU A O 1
ATOM 623 N N . HIS A 1 83 ? 18.620 -0.428 -21.822 1.00 91.69 83 HIS A N 1
ATOM 624 C CA . HIS A 1 83 ? 18.660 0.601 -20.791 1.00 91.69 83 HIS A CA 1
ATOM 625 C C . HIS A 1 83 ? 17.242 0.978 -20.359 1.00 91.69 83 HIS A C 1
ATOM 627 O O . HIS A 1 83 ? 16.917 0.827 -19.181 1.00 91.69 83 HIS A O 1
ATOM 633 N N . GLY A 1 84 ? 16.375 1.324 -21.318 1.00 90.44 84 GLY A N 1
ATOM 634 C CA . GLY A 1 84 ? 14.966 1.607 -21.042 1.00 90.44 84 GLY A CA 1
ATOM 635 C C . GLY A 1 84 ? 14.226 0.415 -20.421 1.00 90.44 84 GLY A C 1
ATOM 636 O O . GLY A 1 84 ? 13.368 0.597 -19.559 1.00 90.44 84 GLY A O 1
ATOM 637 N N . TYR A 1 85 ? 14.589 -0.818 -20.793 1.00 91.81 85 TYR A N 1
ATOM 638 C CA . TYR A 1 85 ? 14.060 -2.029 -20.156 1.00 91.81 85 TYR A CA 1
ATOM 639 C C . TYR A 1 85 ? 14.412 -2.117 -18.663 1.00 91.81 85 TYR A C 1
ATOM 641 O O . TYR A 1 85 ? 13.524 -2.340 -17.839 1.00 91.81 85 TYR A O 1
ATOM 649 N N . TYR A 1 86 ? 15.686 -1.939 -18.299 1.00 93.44 86 TYR A N 1
ATOM 650 C CA . TYR A 1 86 ? 16.104 -2.013 -16.896 1.00 93.44 86 TYR A CA 1
ATOM 651 C C . TYR A 1 86 ? 15.533 -0.866 -16.060 1.00 93.44 86 TYR A C 1
ATOM 653 O O . TYR A 1 86 ? 15.154 -1.085 -14.909 1.00 93.44 86 TYR A O 1
ATOM 661 N N . GLU A 1 87 ? 15.416 0.334 -16.629 1.00 93.94 87 GLU A N 1
ATOM 662 C CA . GLU A 1 87 ? 14.737 1.453 -15.971 1.00 93.94 87 GLU A CA 1
ATOM 663 C C . GLU A 1 87 ? 13.257 1.146 -15.721 1.00 93.94 87 GLU A C 1
ATOM 665 O O . GLU A 1 87 ? 12.765 1.329 -14.606 1.00 93.94 87 GLU A O 1
ATOM 670 N N . ALA A 1 88 ? 12.557 0.605 -16.723 1.00 91.38 88 ALA A N 1
ATOM 671 C CA . ALA A 1 88 ? 11.164 0.200 -16.576 1.00 91.38 88 ALA A CA 1
ATOM 672 C C . ALA A 1 88 ? 10.991 -0.896 -15.514 1.00 91.38 88 ALA A C 1
ATOM 674 O O . ALA A 1 88 ? 10.061 -0.808 -14.712 1.00 91.38 88 ALA A O 1
ATOM 675 N N . LYS A 1 89 ? 11.893 -1.887 -15.472 1.00 92.94 89 LYS A N 1
ATOM 676 C CA . 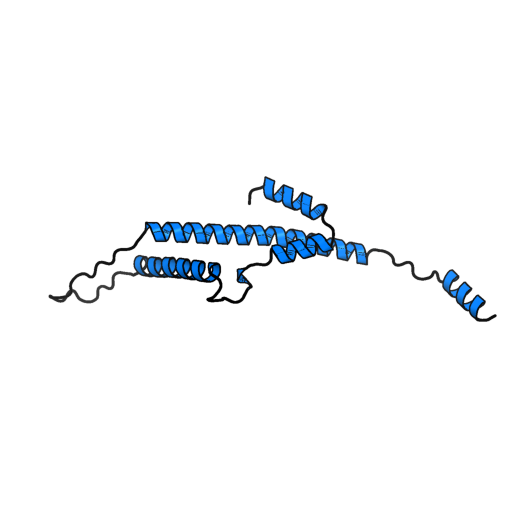LYS A 1 89 ? 11.901 -2.942 -14.447 1.00 92.94 89 LYS A CA 1
ATOM 677 C C . LYS A 1 89 ? 12.124 -2.398 -13.046 1.00 92.94 89 LYS A C 1
ATOM 679 O O . LYS A 1 89 ? 11.361 -2.712 -12.145 1.00 92.94 89 LYS A O 1
ATOM 684 N N . THR A 1 90 ? 13.118 -1.532 -12.883 1.00 94.19 90 THR A N 1
ATOM 685 C CA . THR A 1 90 ? 13.419 -0.915 -11.585 1.00 94.19 90 THR A CA 1
ATOM 686 C C . THR A 1 90 ? 12.219 -0.117 -11.068 1.00 94.19 90 THR A C 1
ATOM 688 O O . THR A 1 90 ? 11.903 -0.171 -9.882 1.00 94.19 90 THR A O 1
ATOM 691 N N . ALA A 1 91 ? 11.519 0.597 -11.955 1.00 91.44 91 ALA A N 1
ATOM 692 C CA . ALA A 1 91 ? 10.300 1.316 -11.600 1.00 91.44 91 ALA A CA 1
ATOM 693 C C . ALA A 1 91 ? 9.136 0.373 -11.234 1.00 91.44 91 ALA A C 1
ATOM 695 O O . ALA A 1 91 ? 8.418 0.648 -10.279 1.00 91.44 91 ALA A O 1
ATOM 696 N N . GLU A 1 92 ? 8.954 -0.739 -11.956 1.00 90.62 92 GLU A N 1
ATOM 697 C CA . GLU A 1 92 ? 7.948 -1.764 -11.631 1.00 90.62 92 GLU A CA 1
ATOM 698 C C . GLU A 1 92 ? 8.206 -2.403 -10.256 1.00 90.62 92 GLU A C 1
ATOM 700 O O . GLU A 1 92 ? 7.276 -2.546 -9.458 1.00 90.62 92 GLU A O 1
ATOM 705 N N . ASP A 1 93 ? 9.464 -2.726 -9.952 1.00 91.50 93 ASP A N 1
ATOM 706 C CA . ASP A 1 93 ? 9.870 -3.292 -8.664 1.00 91.50 93 ASP A CA 1
ATOM 707 C C . ASP A 1 93 ? 9.656 -2.292 -7.516 1.00 91.50 93 ASP A C 1
ATOM 709 O O . ASP A 1 93 ? 9.131 -2.660 -6.463 1.00 91.50 93 ASP A O 1
ATOM 713 N N . ALA A 1 94 ? 9.990 -1.014 -7.726 1.00 90.88 94 ALA A N 1
ATOM 714 C CA . ALA A 1 94 ? 9.728 0.045 -6.752 1.00 90.88 94 ALA A CA 1
ATOM 715 C C . ALA A 1 94 ? 8.222 0.215 -6.482 1.00 90.88 94 ALA A C 1
ATOM 717 O O . ALA A 1 94 ? 7.805 0.276 -5.329 1.00 90.88 94 ALA A O 1
ATOM 718 N N . GLU A 1 95 ? 7.385 0.208 -7.525 1.00 88.19 95 GLU A N 1
ATOM 719 C CA . GLU A 1 95 ? 5.923 0.270 -7.382 1.00 88.19 95 GLU A CA 1
ATOM 720 C C . GLU A 1 95 ? 5.352 -0.957 -6.657 1.00 88.19 95 GLU A C 1
ATOM 722 O O . GLU A 1 95 ? 4.385 -0.849 -5.898 1.00 88.19 95 GLU A O 1
ATOM 727 N N . ALA A 1 96 ? 5.933 -2.139 -6.879 1.00 88.38 96 ALA A N 1
ATOM 728 C CA . ALA A 1 96 ? 5.560 -3.352 -6.163 1.00 88.38 96 ALA A CA 1
ATOM 729 C C . ALA A 1 96 ? 5.931 -3.283 -4.678 1.00 88.38 96 ALA A C 1
ATOM 731 O O . ALA A 1 96 ? 5.108 -3.653 -3.835 1.00 88.38 96 ALA A O 1
ATOM 732 N N . GLN A 1 97 ? 7.121 -2.772 -4.362 1.00 90.88 97 GLN A N 1
ATOM 733 C CA . GLN A 1 97 ? 7.555 -2.570 -2.984 1.00 90.88 97 GLN A CA 1
ATOM 734 C C . GLN A 1 97 ? 6.666 -1.549 -2.266 1.00 90.88 97 GLN A C 1
ATOM 736 O O . GLN A 1 97 ? 6.156 -1.839 -1.187 1.00 90.88 97 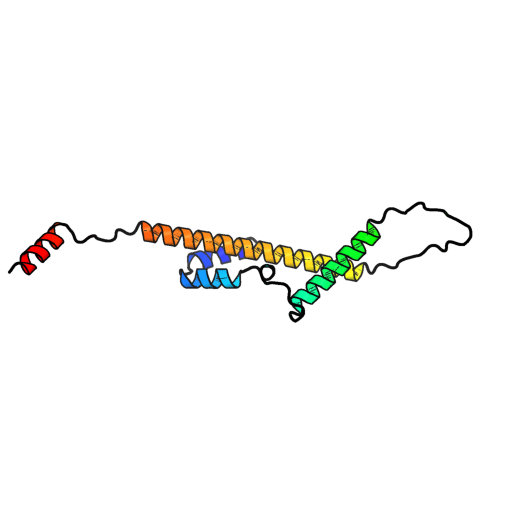GLN A O 1
ATOM 741 N N . ASP A 1 98 ? 6.383 -0.411 -2.899 1.00 89.62 98 ASP A N 1
ATOM 742 C CA . ASP A 1 98 ? 5.474 0.611 -2.374 1.00 89.62 98 ASP A CA 1
ATOM 743 C C . ASP A 1 98 ? 4.078 0.047 -2.075 1.00 89.62 98 ASP A C 1
ATOM 745 O O . ASP A 1 98 ? 3.456 0.396 -1.066 1.00 89.62 98 ASP A O 1
ATOM 749 N N . ARG A 1 99 ? 3.552 -0.824 -2.948 1.00 87.94 99 ARG A N 1
ATOM 750 C CA . ARG A 1 99 ? 2.269 -1.505 -2.714 1.00 87.94 99 ARG A CA 1
ATOM 751 C C . ARG A 1 99 ? 2.340 -2.446 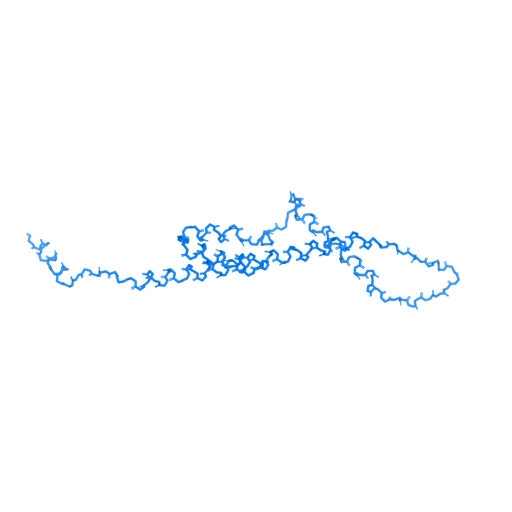-1.516 1.00 87.94 99 ARG A C 1
ATOM 753 O O . ARG A 1 99 ? 1.406 -2.454 -0.713 1.00 87.94 99 ARG A O 1
ATOM 760 N N . ALA A 1 100 ? 3.417 -3.219 -1.387 1.00 90.69 100 ALA A N 1
ATOM 761 C CA . ALA A 1 100 ? 3.617 -4.111 -0.249 1.00 90.69 100 ALA A CA 1
ATOM 762 C C . ALA A 1 100 ? 3.686 -3.326 1.072 1.00 90.69 100 ALA A C 1
ATOM 764 O O . ALA A 1 100 ? 2.965 -3.652 2.017 1.00 90.69 100 ALA A O 1
ATOM 765 N N . ASP A 1 101 ? 4.451 -2.235 1.098 1.00 91.50 101 ASP A N 1
ATOM 766 C CA . ASP A 1 101 ? 4.609 -1.366 2.266 1.00 91.50 101 ASP A CA 1
ATOM 767 C C . ASP A 1 101 ? 3.263 -0.738 2.685 1.00 91.50 101 ASP A C 1
ATOM 769 O O . ASP A 1 101 ? 2.862 -0.787 3.854 1.00 91.50 101 ASP A O 1
ATOM 773 N N . ARG A 1 102 ? 2.489 -0.207 1.724 1.00 90.81 102 ARG A N 1
ATOM 774 C CA . ARG A 1 102 ? 1.138 0.328 1.989 1.00 90.81 102 ARG A CA 1
ATOM 775 C C . ARG A 1 102 ? 0.185 -0.745 2.509 1.00 90.81 102 ARG A C 1
ATOM 777 O O . ARG A 1 102 ? -0.611 -0.465 3.410 1.00 90.81 102 ARG A O 1
ATOM 784 N N . ALA A 1 103 ? 0.245 -1.959 1.961 1.00 91.25 103 ALA A N 1
ATOM 785 C CA . ALA A 1 103 ? -0.588 -3.075 2.400 1.00 91.25 103 ALA A CA 1
ATOM 786 C C . ALA A 1 103 ? -0.276 -3.486 3.848 1.00 91.25 103 ALA A C 1
ATOM 788 O O . ALA A 1 103 ? -1.196 -3.770 4.619 1.00 91.25 103 ALA A O 1
ATOM 789 N N . GLU A 1 104 ? 0.995 -3.450 4.249 1.00 92.56 104 GLU A N 1
ATOM 790 C CA . GLU A 1 104 ? 1.400 -3.714 5.628 1.00 92.56 104 GLU A CA 1
ATOM 791 C C . GLU A 1 104 ? 0.846 -2.659 6.597 1.00 92.56 104 GLU A C 1
ATOM 793 O O . GLU A 1 104 ? 0.201 -3.003 7.598 1.00 92.56 104 GLU A O 1
ATOM 798 N N . ILE A 1 105 ? 1.002 -1.373 6.265 1.00 93.62 105 ILE A N 1
ATOM 799 C CA . ILE A 1 105 ? 0.443 -0.260 7.050 1.00 93.62 105 ILE A CA 1
ATOM 800 C C . ILE A 1 105 ? -1.077 -0.395 7.169 1.00 93.62 105 ILE A C 1
ATOM 802 O O . ILE A 1 105 ? -1.648 -0.268 8.258 1.00 93.62 105 ILE A O 1
ATOM 806 N N . ARG A 1 106 ? -1.747 -0.722 6.061 1.00 93.94 106 ARG A N 1
ATOM 807 C CA . ARG A 1 106 ? -3.189 -0.961 6.027 1.00 93.94 106 ARG A CA 1
ATOM 808 C C . ARG A 1 106 ? -3.598 -2.084 6.984 1.00 93.94 106 ARG A C 1
ATOM 810 O O . ARG A 1 106 ? -4.505 -1.889 7.795 1.00 93.94 106 ARG A O 1
ATOM 817 N N . ALA A 1 107 ? -2.904 -3.220 6.954 1.00 93.44 107 ALA A N 1
ATOM 818 C CA . ALA A 1 107 ? -3.182 -4.353 7.833 1.00 93.44 107 ALA A CA 1
ATOM 819 C C . ALA A 1 107 ? -2.983 -4.008 9.322 1.00 93.44 107 ALA A C 1
ATOM 821 O O . ALA A 1 107 ? -3.695 -4.519 10.191 1.00 93.44 107 ALA A O 1
ATOM 822 N N . MET A 1 108 ? -2.026 -3.137 9.659 1.00 95.06 108 MET A N 1
ATOM 823 C CA . MET A 1 108 ? -1.865 -2.625 11.027 1.00 95.06 108 MET A CA 1
ATOM 824 C C . MET A 1 108 ? -3.052 -1.752 11.459 1.00 95.06 108 MET A C 1
ATOM 826 O O . MET A 1 108 ? -3.605 -1.961 12.543 1.00 95.06 108 MET A O 1
ATOM 830 N N . CYS A 1 109 ? -3.490 -0.827 10.602 1.00 94.50 109 CYS A N 1
ATOM 831 C CA . CYS A 1 109 ? -4.657 0.020 10.855 1.00 94.50 109 CYS A CA 1
ATOM 832 C C . CYS A 1 109 ? -5.948 -0.801 11.027 1.00 94.50 109 CYS A C 1
ATOM 834 O O . CYS A 1 109 ? -6.710 -0.567 11.967 1.00 94.50 109 CYS A O 1
ATOM 836 N N . GLU A 1 110 ? -6.181 -1.796 10.167 1.00 94.69 110 GLU A N 1
ATOM 837 C CA . GLU A 1 110 ? -7.345 -2.691 10.247 1.00 94.69 110 GLU A CA 1
ATOM 838 C C . GLU A 1 110 ? -7.350 -3.494 11.555 1.00 94.69 110 GLU A C 1
ATOM 840 O O . GLU A 1 110 ? -8.366 -3.526 12.257 1.00 94.69 110 GLU A O 1
ATOM 845 N N . ARG A 1 111 ? -6.201 -4.065 11.948 1.00 94.88 111 ARG A N 1
ATOM 846 C CA . ARG A 1 111 ? -6.046 -4.762 13.238 1.00 94.88 111 ARG A CA 1
ATOM 847 C C . ARG A 1 111 ? -6.346 -3.844 14.419 1.00 94.88 111 ARG A C 1
ATOM 849 O O . ARG A 1 111 ? -7.047 -4.243 15.352 1.00 94.88 111 ARG A O 1
ATOM 856 N N . ARG A 1 112 ? -5.861 -2.600 14.381 1.00 93.94 112 ARG A N 1
ATOM 857 C CA . ARG A 1 112 ? -6.121 -1.618 15.438 1.00 93.94 112 ARG A CA 1
ATOM 858 C C . ARG A 1 112 ? -7.605 -1.267 15.537 1.00 93.94 112 ARG A C 1
ATOM 860 O O . ARG A 1 112 ? -8.143 -1.247 16.644 1.00 93.94 112 ARG A O 1
ATOM 867 N N . LEU A 1 113 ? -8.273 -1.036 14.408 1.00 94.19 113 LEU A N 1
ATOM 868 C CA . LEU A 1 113 ? -9.712 -0.772 14.374 1.00 94.19 113 LEU A CA 1
ATOM 869 C C . LEU A 1 113 ? -10.527 -1.954 14.900 1.00 94.19 113 LEU A C 1
ATOM 871 O O . LEU A 1 113 ? -11.446 -1.746 15.691 1.00 94.19 113 LEU A O 1
ATOM 875 N N . ALA A 1 114 ? -10.178 -3.182 14.513 1.00 93.50 114 ALA A N 1
ATOM 876 C CA . ALA A 1 114 ? -10.825 -4.387 15.024 1.00 93.50 114 ALA A CA 1
ATOM 877 C C . ALA A 1 114 ? -10.688 -4.488 16.552 1.00 93.50 114 ALA A C 1
ATOM 879 O O . ALA A 1 114 ? -11.678 -4.693 17.252 1.00 93.50 114 ALA A O 1
ATOM 880 N N . HIS A 1 115 ? -9.490 -4.234 17.083 1.00 92.56 115 HIS A N 1
ATOM 881 C CA . HIS A 1 115 ? -9.260 -4.192 18.526 1.00 92.56 115 HIS A CA 1
ATOM 882 C C . HIS A 1 115 ? -10.083 -3.092 19.224 1.00 92.56 115 HIS A C 1
ATOM 884 O O . HIS A 1 115 ? -10.608 -3.306 20.317 1.00 92.56 115 HIS A O 1
ATOM 890 N N . MET A 1 116 ? -10.204 -1.899 18.629 1.00 91.69 116 MET A N 1
ATOM 891 C CA . MET A 1 116 ? -11.030 -0.821 19.190 1.00 91.69 116 MET A CA 1
ATOM 892 C C . MET A 1 116 ? -12.512 -1.200 19.239 1.00 91.69 116 MET A C 1
ATOM 894 O O . MET A 1 116 ? -13.133 -1.011 20.281 1.00 91.69 116 MET A O 1
ATOM 898 N N . ARG A 1 117 ? -13.048 -1.790 18.163 1.00 90.06 117 ARG A N 1
ATOM 899 C CA . ARG A 1 117 ? -14.435 -2.286 18.111 1.00 90.06 117 ARG A CA 1
ATOM 900 C C . ARG A 1 117 ? -14.687 -3.354 19.168 1.00 90.06 117 ARG A C 1
ATOM 902 O O . ARG A 1 117 ? -15.635 -3.241 19.931 1.00 90.06 117 ARG A O 1
ATOM 909 N N . HIS A 1 118 ? -13.779 -4.318 19.291 1.00 89.00 118 HIS A N 1
ATOM 910 C CA . HIS A 1 118 ? -13.890 -5.356 20.311 1.00 89.00 118 HIS A CA 1
ATOM 911 C C . HIS A 1 118 ? -13.913 -4.771 21.734 1.00 89.00 118 HIS A C 1
ATOM 913 O O . HIS A 1 118 ? -14.719 -5.159 22.572 1.00 89.00 118 HIS A O 1
ATOM 919 N N . ARG A 1 119 ? -13.074 -3.765 22.014 1.00 87.62 119 ARG A N 1
ATOM 920 C CA . ARG A 1 119 ? -13.097 -3.061 23.305 1.00 87.62 119 ARG A CA 1
ATOM 921 C C . ARG A 1 119 ? -14.407 -2.296 23.540 1.00 87.62 119 ARG A C 1
ATOM 923 O O . ARG A 1 119 ? -14.834 -2.182 24.686 1.00 87.62 119 ARG A O 1
ATOM 930 N N . GLU A 1 120 ? -15.004 -1.734 22.492 1.00 85.62 120 GLU A N 1
ATOM 931 C CA . GLU A 1 120 ? -16.315 -1.074 22.561 1.00 85.62 120 GLU A CA 1
ATOM 932 C C . GLU A 1 120 ? -17.432 -2.080 22.868 1.00 85.62 120 GLU A C 1
ATOM 934 O O . GLU A 1 120 ? -18.273 -1.787 23.707 1.00 85.62 120 GLU A O 1
ATOM 939 N N . GLU A 1 121 ? -17.404 -3.277 22.282 1.00 82.81 121 GLU A N 1
ATOM 940 C CA . GLU A 1 121 ? -18.362 -4.358 22.575 1.00 82.81 121 GLU A CA 1
ATOM 941 C C . GLU A 1 121 ? -18.256 -4.860 24.021 1.00 82.81 121 GLU A C 1
ATOM 943 O O . GLU A 1 121 ? -19.259 -5.177 24.655 1.00 82.81 121 GLU A O 1
ATOM 948 N N . LEU A 1 122 ? -17.038 -4.895 24.569 1.00 81.69 122 LEU A N 1
ATOM 949 C CA . LEU A 1 122 ? -16.791 -5.269 25.962 1.00 81.69 122 LEU A CA 1
ATOM 950 C C . LEU A 1 122 ? -17.174 -4.172 26.965 1.00 81.69 122 LEU A C 1
ATOM 952 O O . LEU A 1 122 ? -17.176 -4.426 28.174 1.00 81.69 122 LEU A O 1
ATOM 956 N N . ARG A 1 123 ? -17.468 -2.942 26.517 1.00 75.75 123 ARG A N 1
ATOM 957 C CA . ARG A 1 123 ? -17.966 -1.914 27.434 1.00 75.75 123 ARG A CA 1
ATOM 958 C C . ARG A 1 123 ? -19.356 -2.315 27.896 1.00 75.75 123 ARG A C 1
ATOM 960 O O . ARG A 1 123 ? -20.309 -2.313 27.127 1.00 75.75 123 ARG A O 1
ATOM 967 N N . HIS A 1 124 ? -19.461 -2.578 29.193 1.00 65.19 124 HIS A N 1
ATOM 968 C CA . HIS A 1 124 ? -20.739 -2.718 29.862 1.00 65.19 124 HIS A CA 1
ATOM 969 C C . HIS A 1 124 ? -21.580 -1.458 29.616 1.00 65.19 124 HIS A C 1
ATOM 971 O O . HIS A 1 124 ? -21.238 -0.370 30.086 1.00 65.19 124 HIS A O 1
ATOM 977 N N . VAL A 1 125 ? -22.664 -1.608 28.858 1.00 67.38 125 VAL A N 1
ATOM 978 C CA . VAL A 1 125 ? -23.756 -0.640 28.863 1.00 67.38 125 VAL A CA 1
ATOM 979 C C . VAL A 1 125 ? -24.486 -0.891 30.176 1.00 67.38 125 VAL A C 1
ATOM 981 O O . VAL A 1 125 ? -24.977 -2.005 30.362 1.00 67.38 125 VAL A O 1
ATOM 984 N N . PRO A 1 126 ? -24.521 0.069 31.116 1.00 64.00 126 PRO A N 1
ATOM 985 C CA . PRO A 1 126 ? -25.342 -0.098 32.296 1.00 64.00 126 PRO A CA 1
ATOM 986 C C . PRO A 1 126 ? -26.791 -0.149 31.817 1.00 64.00 126 PRO A C 1
ATOM 988 O O . PRO A 1 126 ? -27.383 0.880 31.488 1.00 64.00 126 PRO A O 1
ATOM 991 N N . GLU A 1 127 ? -27.354 -1.352 31.738 1.00 67.81 127 GLU A N 1
ATOM 992 C CA . GLU A 1 127 ? -28.800 -1.496 31.703 1.00 67.81 127 GLU A CA 1
ATOM 993 C C . GLU A 1 127 ? -29.353 -0.766 32.929 1.00 67.81 127 GLU A C 1
ATOM 995 O O . GLU A 1 127 ? -28.734 -0.755 34.003 1.00 67.81 127 GLU A O 1
ATOM 1000 N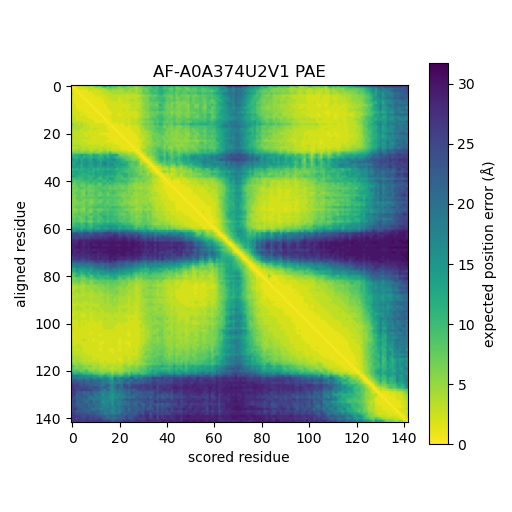 N . THR A 1 128 ? -30.493 -0.094 32.768 1.00 67.94 128 THR A N 1
ATOM 1001 C CA . THR A 1 128 ? -31.227 0.482 33.896 1.00 67.94 128 THR A CA 1
ATOM 1002 C C . THR A 1 128 ? -31.323 -0.596 34.961 1.00 67.94 128 THR A C 1
ATOM 1004 O O . THR A 1 128 ? -31.906 -1.648 34.700 1.00 67.94 128 THR A O 1
ATOM 1007 N N . SER A 1 129 ? -30.703 -0.373 36.127 1.00 78.00 129 SER A N 1
ATOM 1008 C CA . SER A 1 129 ? -30.702 -1.411 37.155 1.00 78.00 129 SER A CA 1
ATOM 1009 C C . SER A 1 129 ? -32.155 -1.811 37.433 1.00 78.00 129 SER A C 1
ATOM 1011 O O . SER A 1 129 ? -33.025 -0.935 37.399 1.00 78.00 129 SER A O 1
ATOM 1013 N N . PRO A 1 130 ? -32.452 -3.091 37.707 1.00 78.88 130 PRO A N 1
ATOM 1014 C CA . PRO A 1 130 ? -33.826 -3.536 37.945 1.00 78.88 130 PRO A CA 1
ATOM 1015 C C . PRO A 1 130 ? -34.543 -2.682 39.000 1.00 78.88 130 PRO A C 1
ATOM 1017 O O . PRO A 1 130 ? -35.728 -2.391 38.877 1.00 78.88 130 PRO A O 1
ATOM 1020 N N . LEU A 1 131 ? -33.789 -2.197 39.992 1.00 81.50 131 LEU A N 1
ATOM 1021 C CA . LEU A 1 131 ? -34.258 -1.260 41.009 1.00 81.50 131 LEU A CA 1
ATOM 1022 C C . LEU A 1 131 ? -34.638 0.107 40.421 1.00 81.50 131 LEU A C 1
ATOM 1024 O O . LEU A 1 131 ? -35.677 0.659 40.758 1.00 81.50 131 LEU A O 1
ATOM 1028 N N . LYS A 1 132 ? -33.809 0.659 39.531 1.00 82.81 132 LYS A N 1
ATOM 1029 C CA . LYS A 1 132 ? -34.062 1.946 38.879 1.00 82.81 132 LYS A CA 1
ATOM 1030 C C . LYS A 1 132 ? -35.251 1.859 37.925 1.00 82.81 132 LYS A C 1
ATOM 1032 O O . LYS A 1 132 ? -36.063 2.772 37.921 1.00 82.81 132 LYS A O 1
ATOM 1037 N N . ALA A 1 133 ? -35.385 0.745 37.201 1.00 84.69 133 ALA A N 1
ATOM 1038 C CA . ALA A 1 133 ? -36.551 0.453 36.372 1.00 84.69 133 ALA A CA 1
ATOM 1039 C C . ALA A 1 133 ? -37.836 0.354 37.215 1.00 84.69 133 ALA A C 1
ATOM 1041 O O . ALA A 1 133 ? -38.850 0.945 36.847 1.00 84.69 133 ALA A O 1
ATOM 1042 N N . PHE A 1 134 ? -37.772 -0.320 38.372 1.00 86.19 134 PHE A N 1
ATOM 1043 C CA . PHE A 1 134 ? -38.882 -0.409 39.323 1.00 86.19 134 PHE A CA 1
ATOM 1044 C C . PHE A 1 134 ? -39.288 0.965 39.874 1.00 86.19 134 PHE A C 1
ATOM 1046 O O . PHE A 1 134 ? -40.471 1.287 39.868 1.00 86.19 134 PHE A O 1
ATOM 1053 N N . ILE A 1 135 ? -38.322 1.794 40.286 1.00 90.31 135 ILE A N 1
ATOM 1054 C CA . ILE A 1 135 ? -38.584 3.145 40.809 1.00 90.31 135 ILE A CA 1
ATOM 1055 C C . ILE A 1 135 ? -39.298 4.008 39.761 1.00 90.31 135 ILE A C 1
ATOM 1057 O O . ILE A 1 135 ? -40.345 4.567 40.060 1.00 90.31 135 ILE A O 1
ATOM 1061 N N . THR A 1 136 ? -38.815 4.044 38.515 1.00 88.50 136 THR A N 1
ATOM 1062 C CA . THR A 1 136 ? -39.495 4.801 37.448 1.00 88.50 136 THR A CA 1
ATOM 1063 C C . THR A 1 136 ? -40.880 4.259 37.103 1.00 88.50 136 THR A C 1
ATOM 1065 O O . THR A 1 136 ? -41.757 5.037 36.749 1.00 88.50 136 THR A O 1
ATOM 1068 N N . ALA A 1 137 ? -41.095 2.942 37.182 1.00 87.56 137 ALA A N 1
ATOM 1069 C CA . ALA A 1 137 ? -42.414 2.360 36.941 1.00 87.56 137 ALA A CA 1
ATOM 1070 C C . ALA A 1 137 ? -43.403 2.740 38.050 1.00 87.56 137 ALA A C 1
ATOM 1072 O O . ALA A 1 137 ? -44.561 3.012 37.755 1.00 87.56 137 ALA A O 1
ATOM 1073 N N . TYR A 1 138 ? -42.931 2.793 39.299 1.00 87.69 138 TYR A N 1
ATOM 1074 C CA . TYR A 1 138 ? -43.724 3.200 40.454 1.00 87.69 138 TYR A CA 1
ATOM 1075 C C . TYR A 1 138 ? -44.089 4.692 40.395 1.00 87.69 138 TYR A C 1
ATOM 1077 O O . TYR A 1 138 ? -45.260 5.039 40.525 1.00 87.69 138 TYR A O 1
ATOM 1085 N N . GLU A 1 139 ? -43.117 5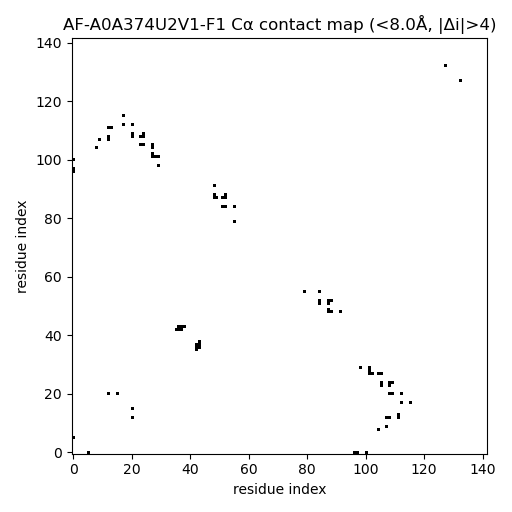.562 40.104 1.00 89.25 139 GLU A N 1
ATOM 1086 C CA . GLU A 1 139 ? -43.327 7.014 39.966 1.00 89.25 139 GLU A CA 1
ATOM 1087 C C . GLU A 1 139 ? -44.244 7.385 38.787 1.00 89.25 139 GLU A C 1
ATOM 1089 O O . GLU A 1 139 ? -44.909 8.411 38.832 1.00 89.25 139 GLU A O 1
ATOM 1094 N N . ALA A 1 140 ? -44.307 6.565 37.733 1.00 82.69 140 ALA A N 1
ATOM 1095 C CA . ALA A 1 140 ? -45.203 6.784 36.593 1.00 82.69 140 ALA A CA 1
ATOM 1096 C C . ALA A 1 140 ? -46.649 6.300 36.830 1.00 82.69 140 ALA A C 1
ATOM 1098 O O . ALA A 1 140 ? -47.510 6.513 35.976 1.00 82.69 140 ALA A O 1
ATOM 1099 N N . SER A 1 141 ? -46.898 5.600 37.941 1.00 75.12 141 SER A N 1
ATOM 1100 C CA . SER A 1 141 ? -48.215 5.074 38.326 1.00 75.12 141 SER A CA 1
ATOM 1101 C C . SER A 1 141 ? -48.925 5.881 39.424 1.00 75.12 141 SER A C 1
ATOM 1103 O O . SER A 1 141 ? -50.044 5.519 39.793 1.00 75.12 141 SER A O 1
ATOM 1105 N N . GLU A 1 142 ? -48.302 6.961 39.906 1.00 57.06 142 GLU A N 1
ATOM 1106 C CA . GLU A 1 142 ? -48.928 8.036 40.700 1.00 57.06 142 GLU A CA 1
ATOM 1107 C C . GLU A 1 142 ? -49.392 9.194 39.801 1.00 57.06 142 GLU A C 1
ATOM 1109 O O . GLU A 1 142 ? -50.453 9.781 40.119 1.00 57.06 142 GLU A O 1
#

Foldseek 3Di:
DDPVVVVVLLVVLLPDDPVRLVVLLVVLPDPVVDPQDPPDPVSVVLVVLVVLQVVLVCVVPDDPPPPDPDPPDDDDDDDRPVVSNVVSVVVVVVSVVSNVVSVSSNVSSVVSNVVVVVVVVVDDDPDCPPVNVVVVVVVVVD

Radius of gyration: 29.98 Å; Cα contacts (8 Å, |Δi|>4): 47; chains: 1; bounding box: 68×33×91 Å

Solvent-accessible surface area (backbone atoms only — not comparable to full-atom values): 8562 Å² total; per-residue (Å²): 127,53,76,66,58,51,50,52,48,52,55,52,56,72,69,48,51,72,70,54,39,55,51,50,45,60,70,46,48,62,73,80,76,49,79,88,43,92,86,36,69,65,54,46,52,49,51,52,36,53,50,48,45,52,53,52,48,54,59,71,68,50,72,83,76,89,73,71,95,52,98,81,69,74,85,84,82,81,88,76,68,62,66,64,38,52,53,36,48,54,51,51,52,50,54,50,48,54,50,51,47,34,50,54,54,37,52,52,41,52,52,50,51,52,52,52,52,53,54,56,70,68,50,82,74,82,65,74,48,72,66,57,50,48,51,56,55,52,66,74,74,113